Protein AF-A0A959VQJ1-F1 (afdb_monomer)

Sequence (71 aa):
MIQGYREFITRGNVIDLAVAVVIGAAFTGLVNSVVEDLLTPIIAAIIGEPDFSALSFTVNGSVFTYGNFIN

Mean predicted aligned error: 6.5 Å

Nearest PDB structures (foldseek):
  4y7k-assembly1_E  TM=7.317E-01  e=6.849E-03  Methanosarcina acetivorans C2A

Structure (mmCIF, N/CA/C/O backbone):
data_AF-A0A959VQJ1-F1
#
_entry.id   AF-A0A959VQJ1-F1
#
loop_
_atom_site.group_PDB
_atom_site.id
_atom_site.type_symbol
_atom_site.label_atom_id
_atom_site.label_alt_id
_atom_site.label_comp_id
_atom_site.label_asym_id
_atom_site.label_entity_id
_atom_site.label_seq_id
_atom_site.pdbx_PDB_ins_code
_atom_site.Cartn_x
_atom_site.Cartn_y
_atom_site.Cartn_z
_atom_site.occupancy
_atom_site.B_iso_or_equiv
_atom_site.auth_seq_id
_atom_site.auth_comp_id
_atom_site.auth_asym_id
_atom_site.auth_atom_id
_atom_site.pdbx_PDB_model_num
ATOM 1 N N . MET A 1 1 ? -18.423 4.580 31.873 1.00 72.56 1 MET A N 1
ATOM 2 C CA . MET A 1 1 ? -17.652 4.827 30.628 1.00 72.56 1 MET A CA 1
ATOM 3 C C . MET A 1 1 ? -17.597 3.599 29.727 1.00 72.56 1 MET A C 1
ATOM 5 O O . MET A 1 1 ? -18.070 3.694 28.607 1.00 72.56 1 MET A O 1
ATOM 9 N N . ILE A 1 2 ? -17.128 2.441 30.210 1.00 83.75 2 ILE A N 1
ATOM 10 C CA . ILE A 1 2 ? -17.080 1.189 29.420 1.00 83.75 2 ILE A CA 1
ATOM 11 C C . ILE A 1 2 ? -18.466 0.767 28.898 1.00 83.75 2 ILE A C 1
ATOM 13 O O . ILE A 1 2 ? -18.595 0.352 27.752 1.00 83.75 2 ILE A O 1
ATOM 17 N N . GLN A 1 3 ? -19.516 0.931 29.707 1.00 86.31 3 GLN A N 1
ATOM 18 C CA . GLN A 1 3 ? -20.884 0.600 29.297 1.00 86.31 3 GLN A CA 1
ATOM 19 C C . GLN A 1 3 ? -21.406 1.511 28.174 1.00 86.31 3 GLN A C 1
ATOM 21 O O . GLN A 1 3 ? -21.940 1.011 27.192 1.00 86.31 3 GLN A O 1
ATOM 26 N N . GLY A 1 4 ? -21.135 2.819 28.256 1.00 86.00 4 GLY A N 1
ATOM 27 C CA . GLY A 1 4 ? -21.475 3.771 27.191 1.00 86.00 4 GLY A CA 1
ATOM 28 C C . GLY A 1 4 ? -20.654 3.568 25.911 1.00 86.00 4 GLY A C 1
ATOM 29 O O . GLY A 1 4 ? -21.173 3.747 24.815 1.00 86.00 4 GLY A O 1
ATOM 30 N N . TYR A 1 5 ? -19.397 3.127 26.027 1.00 87.56 5 TYR A N 1
ATOM 31 C CA . TYR A 1 5 ? -18.593 2.720 24.870 1.00 87.56 5 TYR A CA 1
ATOM 32 C C . TYR A 1 5 ? -19.180 1.483 24.183 1.00 87.56 5 TYR A C 1
ATOM 34 O O . TYR A 1 5 ? -19.313 1.465 22.962 1.00 87.56 5 TYR A O 1
ATOM 42 N N . ARG A 1 6 ? -19.588 0.473 24.965 1.00 87.12 6 ARG A N 1
ATOM 43 C CA . ARG A 1 6 ? -20.250 -0.723 24.435 1.00 87.12 6 ARG A CA 1
ATOM 44 C C . ARG A 1 6 ? -21.540 -0.360 23.705 1.00 87.12 6 ARG A C 1
ATOM 46 O O . ARG A 1 6 ? -21.715 -0.788 22.574 1.00 87.12 6 ARG A O 1
ATOM 53 N N . GLU A 1 7 ? -22.392 0.461 24.316 1.00 89.12 7 GLU A N 1
ATOM 54 C CA . GLU A 1 7 ? -23.632 0.940 23.693 1.00 89.12 7 GLU A CA 1
ATOM 55 C C . GLU A 1 7 ? -23.379 1.709 22.394 1.00 89.12 7 GLU A C 1
ATOM 57 O O . GLU A 1 7 ? -24.129 1.535 21.436 1.00 89.12 7 GLU A O 1
ATOM 62 N N . PHE A 1 8 ? -22.312 2.510 22.335 1.00 87.25 8 PHE A N 1
ATOM 63 C CA . PHE A 1 8 ? -21.915 3.242 21.135 1.00 87.25 8 PHE A CA 1
ATOM 64 C C . PHE A 1 8 ? -21.497 2.316 19.986 1.00 87.25 8 PHE A C 1
ATOM 66 O O . PHE A 1 8 ? -22.025 2.455 18.887 1.00 87.25 8 PHE A O 1
ATOM 73 N N . ILE A 1 9 ? -20.598 1.353 20.223 1.00 89.25 9 ILE A N 1
ATOM 74 C CA . ILE A 1 9 ? -20.128 0.451 19.154 1.00 89.25 9 ILE A CA 1
ATOM 75 C C . ILE A 1 9 ? -21.225 -0.508 18.684 1.00 89.25 9 ILE A C 1
ATOM 77 O O . ILE A 1 9 ? -21.281 -0.847 17.508 1.00 89.25 9 ILE A O 1
ATOM 81 N N . THR A 1 10 ? -22.132 -0.922 19.576 1.00 89.25 10 THR A N 1
ATOM 82 C CA . THR A 1 10 ? -23.270 -1.778 19.205 1.00 89.25 10 THR A CA 1
ATOM 83 C C . THR A 1 10 ? -24.424 -1.006 18.572 1.00 89.25 10 THR A C 1
ATOM 85 O O . THR A 1 10 ? -25.407 -1.612 18.153 1.00 89.25 10 THR A O 1
ATOM 88 N N . ARG A 1 11 ? -24.357 0.330 18.527 1.00 88.62 11 ARG A N 1
ATOM 89 C CA . ARG A 1 11 ? -25.397 1.147 17.906 1.00 88.62 11 ARG A CA 1
ATOM 90 C C . ARG A 1 11 ? -25.190 1.166 16.394 1.00 88.62 11 ARG A C 1
ATOM 92 O O . ARG A 1 11 ? -24.173 1.640 15.898 1.00 88.62 11 ARG A O 1
ATOM 99 N N . GLY A 1 12 ? -26.210 0.731 15.662 1.00 85.38 12 GLY A N 1
ATOM 100 C CA . GLY A 1 12 ? -26.181 0.737 14.201 1.00 85.38 12 GLY A CA 1
ATOM 101 C C . GLY A 1 12 ? -25.142 -0.240 13.649 1.00 85.38 12 GLY A C 1
ATOM 102 O O . GLY A 1 12 ? -24.991 -1.339 14.168 1.00 85.38 12 GLY A O 1
ATOM 103 N N . ASN A 1 13 ? -24.436 0.166 12.595 1.00 91.31 13 ASN A N 1
ATOM 104 C CA . ASN A 1 13 ? -23.483 -0.656 11.840 1.00 91.31 13 ASN A CA 1
ATOM 105 C C . ASN A 1 13 ? -22.010 -0.270 12.084 1.00 91.31 13 ASN A C 1
ATOM 107 O O . ASN A 1 13 ? -21.152 -0.521 11.241 1.00 91.31 13 ASN A O 1
ATOM 111 N N . VAL A 1 14 ? -21.701 0.370 13.217 1.00 90.50 14 VAL A N 1
ATOM 112 C CA . VAL A 1 14 ? -20.353 0.892 13.513 1.00 90.50 14 VAL A CA 1
ATOM 113 C C . VAL A 1 14 ? -19.303 -0.221 13.531 1.00 90.50 14 VAL A C 1
ATOM 115 O O . VAL A 1 14 ? -18.214 -0.039 12.990 1.00 90.50 14 VAL A O 1
ATOM 118 N N . ILE A 1 15 ? -19.634 -1.381 14.107 1.00 91.88 15 ILE A N 1
ATOM 119 C CA . ILE A 1 15 ? -18.739 -2.548 14.127 1.00 91.88 15 ILE A CA 1
ATOM 120 C C . ILE A 1 15 ? -18.473 -3.055 12.706 1.00 91.88 15 ILE A C 1
A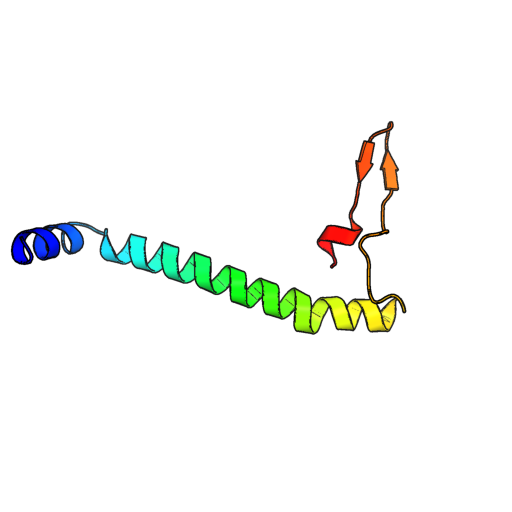TOM 122 O O . ILE A 1 15 ? -17.316 -3.260 12.351 1.00 91.88 15 ILE A O 1
ATOM 126 N N . ASP A 1 16 ? -19.507 -3.188 11.878 1.00 92.69 16 ASP A N 1
ATOM 127 C CA . ASP A 1 16 ? -19.366 -3.710 10.514 1.00 92.69 16 ASP A CA 1
ATOM 128 C C . ASP A 1 16 ? -18.515 -2.782 9.638 1.00 92.69 16 ASP A C 1
ATOM 130 O O . ASP A 1 16 ? -17.636 -3.237 8.906 1.00 92.69 16 ASP A O 1
ATOM 134 N N . LEU A 1 17 ? -18.713 -1.465 9.764 1.00 93.81 17 LEU A N 1
ATOM 135 C CA . LEU A 1 17 ? -17.893 -0.467 9.075 1.00 93.81 17 LEU A CA 1
ATOM 136 C C . LEU A 1 17 ? -16.437 -0.497 9.552 1.00 93.81 17 LEU A C 1
ATOM 138 O O . LEU A 1 17 ? -15.522 -0.431 8.733 1.00 93.81 17 LEU A O 1
ATOM 142 N N . ALA A 1 18 ? -16.207 -0.626 10.860 1.00 92.88 18 ALA A N 1
ATOM 143 C CA . ALA A 1 18 ? -14.858 -0.723 11.408 1.00 92.88 18 ALA A CA 1
ATOM 144 C C . ALA A 1 18 ? -14.134 -1.980 10.901 1.00 92.88 18 ALA A C 1
ATOM 146 O O . ALA A 1 18 ? -12.976 -1.902 10.491 1.00 92.88 18 ALA A O 1
ATOM 147 N N . VAL A 1 19 ? -14.824 -3.123 10.861 1.00 94.44 19 VAL A N 1
ATOM 148 C CA . VAL A 1 19 ? -14.282 -4.375 10.315 1.00 94.44 19 VAL A CA 1
ATOM 149 C C . VAL A 1 19 ? -13.962 -4.225 8.828 1.00 94.44 19 VAL A C 1
ATOM 151 O O . VAL A 1 19 ? -12.875 -4.614 8.407 1.00 94.44 19 VAL A O 1
ATOM 154 N N . ALA A 1 20 ? -14.847 -3.606 8.043 1.00 95.19 20 ALA A N 1
ATOM 155 C CA . ALA A 1 20 ? -14.612 -3.371 6.619 1.00 95.19 20 ALA A CA 1
ATOM 156 C C . ALA A 1 20 ? -13.341 -2.543 6.363 1.00 95.19 20 ALA A C 1
ATOM 158 O O . ALA A 1 20 ? -12.546 -2.891 5.492 1.00 95.19 20 ALA A O 1
ATOM 159 N N . VAL A 1 21 ? -13.108 -1.488 7.150 1.00 95.19 21 VAL A N 1
ATOM 160 C CA . VAL A 1 21 ? -11.901 -0.651 7.033 1.00 95.19 21 VAL A CA 1
ATOM 161 C C . VAL A 1 21 ? -10.637 -1.433 7.396 1.00 95.19 21 VAL A C 1
ATOM 163 O O . VAL A 1 21 ? -9.641 -1.347 6.680 1.00 95.19 21 VAL A O 1
ATOM 166 N N . VAL A 1 22 ? -10.672 -2.226 8.471 1.00 95.69 22 VAL A N 1
ATOM 167 C CA . VAL A 1 22 ? -9.524 -3.045 8.896 1.00 95.69 22 VAL A CA 1
ATOM 168 C C . VAL A 1 22 ? -9.184 -4.105 7.848 1.00 95.69 22 VAL A C 1
ATOM 170 O O . VAL A 1 22 ? -8.014 -4.265 7.504 1.00 95.69 22 VAL A O 1
ATOM 173 N N . ILE A 1 23 ? -10.194 -4.790 7.303 1.00 96.50 23 ILE A N 1
ATOM 174 C CA . ILE A 1 23 ? -10.006 -5.770 6.225 1.00 96.50 23 ILE A CA 1
ATOM 175 C C . ILE A 1 23 ? -9.444 -5.083 4.980 1.00 96.50 23 ILE A C 1
ATOM 177 O O . ILE A 1 23 ? -8.485 -5.585 4.406 1.00 96.50 23 ILE A O 1
ATOM 181 N N . GLY A 1 24 ? -9.987 -3.927 4.587 1.00 95.19 24 GLY A N 1
ATOM 182 C CA . GLY A 1 24 ? -9.493 -3.168 3.437 1.00 95.19 24 GLY A CA 1
ATOM 183 C C . GLY A 1 24 ? -8.020 -2.780 3.582 1.00 95.19 24 GLY A C 1
ATOM 184 O O . GLY A 1 24 ? -7.233 -2.998 2.666 1.00 95.19 24 GLY A O 1
ATOM 185 N N . ALA A 1 25 ? -7.622 -2.278 4.754 1.00 94.88 25 ALA A N 1
ATOM 186 C CA . ALA A 1 25 ? -6.232 -1.920 5.028 1.00 94.88 25 ALA A CA 1
ATOM 187 C C . ALA A 1 25 ? -5.294 -3.140 5.003 1.00 94.88 25 ALA A C 1
ATOM 189 O O . ALA A 1 25 ? -4.222 -3.083 4.402 1.00 94.88 25 ALA A O 1
ATOM 190 N N . ALA A 1 26 ? -5.703 -4.255 5.615 1.00 95.56 26 ALA A N 1
ATOM 191 C CA . ALA A 1 26 ? -4.910 -5.482 5.633 1.00 95.56 26 ALA A CA 1
ATOM 192 C C . ALA A 1 26 ? -4.794 -6.129 4.241 1.00 95.56 26 ALA A C 1
ATOM 194 O O . ALA A 1 26 ? -3.729 -6.623 3.873 1.00 95.56 26 ALA A O 1
ATOM 195 N N . PHE A 1 27 ? -5.871 -6.102 3.451 1.00 96.19 27 PHE A N 1
ATOM 196 C CA . PHE A 1 27 ? -5.907 -6.698 2.117 1.00 96.19 27 PHE A CA 1
ATOM 197 C C . PHE A 1 27 ? -5.004 -5.959 1.127 1.00 96.19 27 PHE A C 1
ATOM 199 O O . PHE A 1 27 ? -4.324 -6.606 0.339 1.00 96.19 27 PHE A O 1
ATOM 206 N N . THR A 1 28 ? -4.922 -4.627 1.205 1.00 95.19 28 THR A N 1
ATOM 207 C CA . THR A 1 28 ? -3.960 -3.853 0.404 1.00 95.19 28 THR A CA 1
ATOM 208 C C . THR A 1 28 ? -2.524 -4.312 0.654 1.00 95.19 28 THR A C 1
ATOM 210 O O . THR A 1 28 ? -1.779 -4.519 -0.296 1.00 95.19 28 THR A O 1
ATOM 213 N N . GLY A 1 29 ? -2.145 -4.547 1.916 1.00 95.06 29 GLY A N 1
ATOM 214 C CA . GLY A 1 29 ? -0.815 -5.068 2.246 1.00 95.06 29 GLY A CA 1
ATOM 215 C C . GLY A 1 29 ? -0.551 -6.456 1.653 1.00 95.06 29 GLY A C 1
ATOM 216 O O . GLY A 1 29 ? 0.533 -6.705 1.135 1.00 95.06 29 GLY A O 1
ATOM 217 N N . LEU A 1 30 ? -1.557 -7.339 1.666 1.00 95.00 30 LEU A N 1
ATOM 218 C CA . LEU A 1 30 ? -1.462 -8.659 1.036 1.00 95.00 30 LEU A CA 1
ATOM 219 C C . LEU A 1 30 ? -1.257 -8.553 -0.481 1.00 95.00 30 LEU A C 1
ATOM 221 O O . LEU A 1 30 ? -0.401 -9.240 -1.029 1.00 95.00 30 LEU A O 1
ATOM 225 N N . VAL A 1 31 ? -2.038 -7.706 -1.155 1.00 94.56 31 VAL A N 1
ATOM 226 C CA . VAL A 1 31 ? -1.913 -7.501 -2.605 1.00 94.56 31 VAL A CA 1
ATOM 227 C C . VAL A 1 31 ? -0.537 -6.934 -2.947 1.00 94.56 31 VAL A C 1
ATOM 229 O O . VAL A 1 31 ? 0.096 -7.442 -3.866 1.00 94.56 31 VAL A O 1
ATOM 232 N N . ASN A 1 32 ? -0.047 -5.956 -2.182 1.00 93.81 32 ASN A N 1
ATOM 233 C CA . ASN A 1 32 ? 1.277 -5.375 -2.403 1.00 93.81 32 ASN A CA 1
ATOM 234 C C . ASN A 1 32 ? 2.392 -6.412 -2.237 1.00 93.81 32 ASN A C 1
ATOM 236 O O . ASN A 1 32 ? 3.230 -6.516 -3.118 1.00 93.81 32 ASN A O 1
ATOM 240 N N . SER A 1 33 ? 2.356 -7.245 -1.190 1.00 94.25 33 SER A N 1
ATOM 241 C CA . SER A 1 33 ? 3.341 -8.330 -1.030 1.00 94.25 33 SER A CA 1
ATOM 242 C C . SER A 1 33 ? 3.298 -9.316 -2.198 1.00 94.25 33 SER A C 1
ATOM 244 O O . SER A 1 33 ? 4.336 -9.730 -2.691 1.00 94.25 33 SER A O 1
ATOM 246 N N . VAL A 1 34 ? 2.118 -9.652 -2.729 1.00 94.00 34 VAL A N 1
ATOM 247 C CA . VAL A 1 34 ? 2.036 -10.500 -3.933 1.00 94.00 34 VAL A CA 1
ATOM 248 C C . VAL A 1 34 ? 2.666 -9.818 -5.153 1.00 94.00 34 VAL A C 1
ATOM 250 O O . VAL A 1 34 ? 3.314 -10.489 -5.957 1.00 94.00 34 VAL A O 1
ATOM 253 N N . VAL A 1 35 ? 2.480 -8.508 -5.315 1.00 90.94 35 VAL A N 1
ATOM 254 C CA . VAL A 1 35 ? 3.106 -7.754 -6.409 1.00 90.94 35 VAL A CA 1
ATOM 255 C C . VAL A 1 35 ? 4.626 -7.750 -6.239 1.00 90.94 35 VAL A C 1
ATOM 257 O O . VAL A 1 35 ? 5.321 -8.263 -7.112 1.00 90.94 35 VAL A O 1
ATOM 260 N N . GLU A 1 36 ? 5.115 -7.278 -5.095 1.00 90.38 36 GLU A N 1
ATOM 261 C CA . GLU A 1 36 ? 6.539 -7.092 -4.793 1.00 90.38 36 GLU A CA 1
ATOM 262 C C . GLU A 1 36 ? 7.314 -8.421 -4.746 1.00 90.38 36 GLU A C 1
ATOM 264 O O . GLU A 1 36 ? 8.415 -8.518 -5.283 1.00 90.38 36 GLU A O 1
ATOM 269 N N . ASP A 1 37 ? 6.739 -9.469 -4.145 1.00 91.31 37 ASP A N 1
ATOM 270 C CA . ASP A 1 37 ? 7.448 -10.731 -3.892 1.00 91.31 37 ASP A CA 1
ATOM 271 C C . ASP A 1 37 ? 7.288 -11.757 -5.024 1.00 91.31 37 ASP A C 1
ATOM 273 O O . ASP A 1 37 ? 8.105 -12.674 -5.143 1.00 91.31 37 ASP A O 1
ATOM 277 N N . LEU A 1 38 ? 6.236 -11.654 -5.849 1.00 91.38 38 LEU A N 1
ATOM 278 C CA . LEU A 1 38 ? 5.963 -12.622 -6.920 1.00 91.38 38 LEU A CA 1
ATOM 279 C C . LEU A 1 38 ? 5.930 -11.979 -8.305 1.00 91.38 38 LEU A C 1
ATOM 281 O O . LEU A 1 38 ? 6.637 -12.449 -9.195 1.00 91.38 38 LEU A O 1
ATOM 285 N N . LEU A 1 39 ? 5.129 -10.932 -8.524 1.00 89.69 39 LEU A N 1
ATOM 286 C CA . LEU A 1 39 ? 4.962 -10.372 -9.871 1.00 89.69 39 LEU A CA 1
ATOM 287 C C . LEU A 1 39 ? 6.204 -9.616 -10.347 1.00 89.69 39 LEU A C 1
ATOM 289 O O . LEU A 1 39 ? 6.694 -9.923 -11.437 1.00 89.69 39 LEU A O 1
ATOM 293 N N . THR A 1 40 ? 6.743 -8.694 -9.548 1.00 90.50 40 THR A N 1
ATOM 294 C CA . THR A 1 40 ? 7.934 -7.909 -9.909 1.00 90.50 40 THR A CA 1
ATOM 295 C C . THR A 1 40 ? 9.129 -8.820 -10.226 1.00 90.50 40 THR A C 1
ATOM 297 O O . THR A 1 40 ? 9.706 -8.665 -11.305 1.00 90.50 40 THR A O 1
ATOM 300 N N . PRO A 1 41 ? 9.452 -9.863 -9.426 1.00 88.19 41 PRO A N 1
ATOM 301 C CA . PRO A 1 41 ? 10.528 -10.805 -9.748 1.00 88.19 41 PRO A CA 1
ATOM 302 C C . PRO A 1 41 ? 10.278 -11.637 -11.010 1.00 88.19 41 PRO A C 1
ATOM 304 O O . PRO A 1 41 ? 11.219 -11.924 -11.747 1.00 88.19 41 PRO A O 1
ATOM 307 N N . ILE A 1 42 ? 9.028 -12.023 -11.295 1.00 89.81 42 ILE A N 1
ATOM 308 C CA . ILE A 1 42 ? 8.686 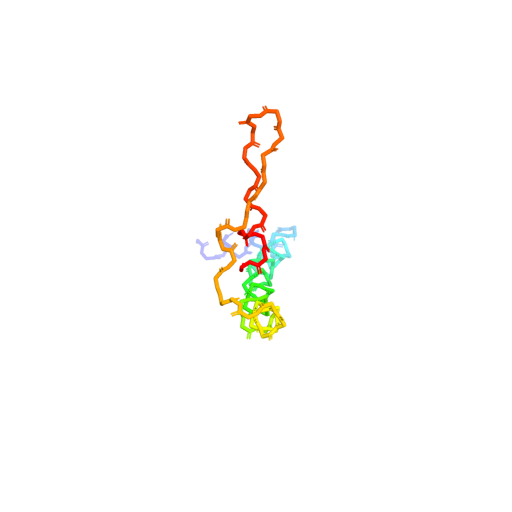-12.750 -12.531 1.00 89.81 42 ILE A CA 1
ATOM 309 C C . ILE A 1 42 ? 8.904 -11.855 -13.753 1.00 89.81 42 ILE A C 1
ATOM 311 O O . ILE A 1 42 ? 9.476 -12.294 -14.751 1.00 89.81 42 ILE A O 1
ATOM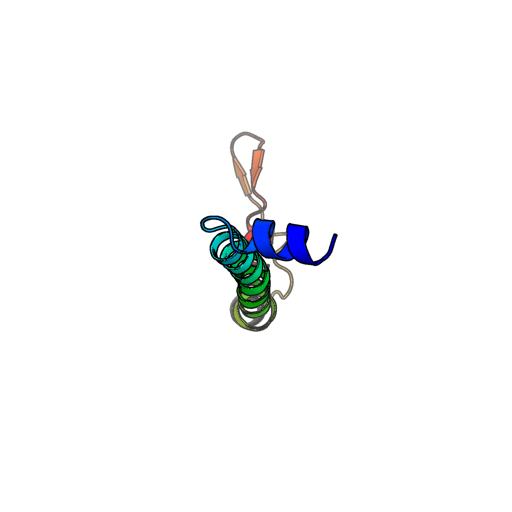 315 N N . ILE A 1 43 ? 8.472 -10.596 -13.682 1.00 86.81 43 ILE A N 1
ATOM 316 C CA . ILE A 1 43 ? 8.655 -9.626 -14.765 1.00 86.81 43 ILE A CA 1
ATOM 317 C C . ILE A 1 43 ? 10.150 -9.308 -14.934 1.00 86.81 43 ILE A C 1
ATOM 319 O O . ILE A 1 43 ? 10.651 -9.323 -16.061 1.00 86.81 43 ILE A O 1
ATOM 323 N N . ALA A 1 44 ? 10.883 -9.127 -13.831 1.00 87.62 44 ALA A N 1
ATOM 324 C CA . ALA A 1 44 ? 12.339 -8.964 -13.806 1.00 87.62 44 ALA A CA 1
ATOM 325 C C . ALA A 1 44 ? 13.071 -10.149 -14.435 1.00 87.62 44 ALA A C 1
ATOM 327 O O . ALA A 1 44 ? 13.997 -9.952 -15.218 1.00 87.62 44 ALA A O 1
ATOM 328 N N . ALA A 1 45 ? 12.627 -11.381 -14.178 1.00 87.12 45 ALA A N 1
ATOM 329 C CA . ALA A 1 45 ? 13.217 -12.574 -14.777 1.00 87.12 45 ALA A CA 1
ATOM 330 C C . ALA A 1 45 ? 13.037 -12.634 -16.306 1.00 87.12 45 ALA A C 1
ATOM 332 O O . ALA A 1 45 ? 13.884 -13.203 -16.993 1.00 87.12 45 ALA A O 1
ATOM 333 N N . ILE A 1 46 ? 11.959 -12.054 -16.849 1.00 86.31 46 ILE A N 1
ATOM 334 C CA . ILE A 1 46 ? 11.689 -12.022 -18.297 1.00 86.31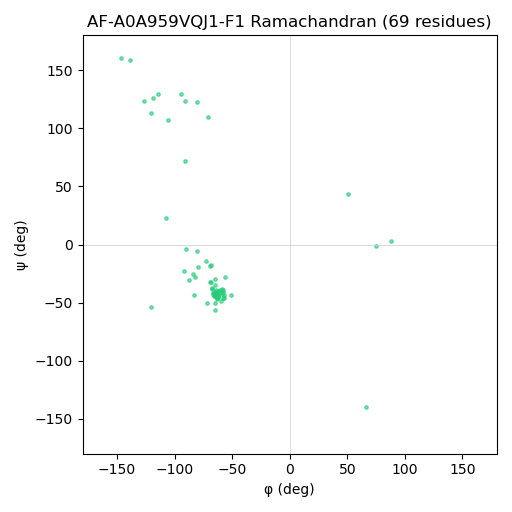 46 ILE A CA 1
ATOM 335 C C . ILE A 1 46 ? 12.442 -10.876 -18.983 1.00 86.31 46 ILE A C 1
ATOM 337 O O . ILE A 1 46 ? 12.988 -11.065 -20.068 1.00 86.31 46 ILE A O 1
ATOM 341 N N . ILE A 1 47 ? 12.445 -9.685 -18.378 1.00 83.56 47 ILE A N 1
ATOM 342 C CA . ILE A 1 47 ? 13.031 -8.470 -18.968 1.00 83.56 47 ILE A CA 1
ATOM 343 C C . ILE A 1 47 ? 14.546 -8.386 -18.705 1.00 83.56 47 ILE A C 1
ATOM 345 O O . ILE A 1 47 ? 15.274 -7.791 -19.497 1.00 83.56 47 ILE A O 1
ATOM 349 N N . GLY A 1 48 ? 15.032 -9.030 -17.642 1.00 79.00 48 GLY A N 1
ATOM 350 C CA . GLY A 1 48 ? 16.445 -9.078 -17.258 1.00 79.00 48 GLY A CA 1
ATOM 351 C C . GLY A 1 48 ? 16.905 -7.930 -16.356 1.00 79.00 48 GLY A C 1
ATOM 352 O O . GLY A 1 48 ? 18.084 -7.888 -16.017 1.00 79.00 48 GLY A O 1
ATOM 353 N N . GLU A 1 49 ? 16.002 -7.033 -15.953 1.00 78.25 49 GLU A N 1
ATOM 354 C CA . GLU A 1 49 ? 16.286 -5.900 -15.066 1.00 78.25 49 GLU A CA 1
ATOM 355 C C . GLU A 1 49 ? 15.458 -6.029 -13.773 1.00 78.25 49 GLU A C 1
ATOM 357 O O . GLU A 1 49 ? 14.239 -6.188 -13.863 1.00 78.25 49 GLU A O 1
ATOM 362 N N . PRO A 1 50 ? 16.082 -5.986 -12.580 1.00 76.00 50 PRO A N 1
ATOM 363 C CA . PRO A 1 50 ? 15.377 -6.074 -11.301 1.00 76.00 50 PRO A CA 1
ATOM 364 C C . PRO A 1 50 ? 14.717 -4.765 -10.851 1.00 76.00 50 PRO A C 1
ATOM 366 O O . PRO A 1 50 ? 13.837 -4.820 -9.999 1.00 76.00 50 PRO A O 1
ATOM 369 N N . ASP A 1 51 ? 15.129 -3.610 -11.384 1.00 83.12 51 ASP A N 1
ATOM 370 C CA . ASP A 1 51 ? 14.558 -2.303 -11.044 1.00 83.12 51 ASP A CA 1
ATOM 371 C C . ASP A 1 51 ? 13.978 -1.617 -12.286 1.00 83.12 51 ASP A C 1
ATOM 373 O O . ASP A 1 51 ? 14.687 -1.196 -13.203 1.00 83.12 51 ASP A O 1
ATOM 377 N N . PHE A 1 52 ? 12.656 -1.467 -12.300 1.00 85.31 52 PHE A N 1
ATOM 378 C CA . PHE A 1 52 ? 11.940 -0.847 -13.409 1.00 85.31 52 PHE A CA 1
ATOM 379 C C . PHE A 1 52 ? 11.765 0.663 -13.272 1.00 85.31 52 PHE A C 1
ATOM 381 O O . PHE A 1 52 ? 11.263 1.282 -14.206 1.00 85.31 52 PHE A O 1
ATOM 388 N N . SER A 1 53 ? 12.180 1.291 -12.169 1.00 86.88 53 SER A N 1
ATOM 389 C CA . SER A 1 53 ? 11.913 2.709 -11.867 1.00 86.88 53 SER A CA 1
ATOM 390 C C . SER A 1 53 ? 12.394 3.692 -12.945 1.00 86.88 53 SER A C 1
ATOM 392 O O . SER A 1 53 ? 11.785 4.745 -13.149 1.00 86.88 53 SER A O 1
ATOM 394 N N . ALA A 1 54 ? 13.440 3.334 -13.696 1.00 84.56 54 ALA A N 1
ATOM 395 C CA . ALA A 1 54 ? 13.980 4.136 -14.796 1.00 84.56 54 ALA A CA 1
ATOM 396 C C . ALA A 1 54 ? 13.094 4.142 -16.060 1.00 84.56 54 ALA A C 1
ATOM 398 O O . ALA A 1 54 ? 13.280 4.983 -16.948 1.00 84.56 54 ALA A O 1
ATOM 399 N N . LEU A 1 55 ? 12.123 3.227 -16.164 1.00 87.62 55 LEU A N 1
ATOM 400 C CA . LEU A 1 55 ? 11.236 3.123 -17.316 1.00 87.62 55 LEU A CA 1
ATOM 401 C C . LEU A 1 55 ? 10.251 4.296 -17.355 1.00 87.62 55 LEU A C 1
ATOM 403 O O . LEU A 1 55 ? 9.309 4.410 -16.563 1.00 87.62 55 LEU A O 1
ATOM 407 N N . SER A 1 56 ? 10.464 5.177 -18.328 1.00 91.69 56 SER A N 1
ATOM 408 C CA . SER A 1 56 ? 9.605 6.329 -18.565 1.00 91.69 56 SER A CA 1
ATOM 409 C C . SER A 1 56 ? 9.505 6.679 -20.045 1.00 91.69 56 SER A C 1
ATOM 411 O O . SER A 1 56 ? 10.331 6.271 -20.861 1.00 91.69 56 SER A O 1
ATOM 413 N N . PHE A 1 57 ? 8.465 7.426 -20.405 1.00 93.75 57 PHE A N 1
ATOM 414 C CA . PHE A 1 57 ? 8.343 8.050 -21.720 1.00 93.75 57 PHE A CA 1
ATOM 415 C C . PHE A 1 57 ? 7.796 9.470 -21.578 1.00 93.75 57 PHE A C 1
ATOM 417 O O . PHE A 1 57 ? 7.156 9.806 -20.581 1.00 93.75 57 PHE A O 1
ATOM 424 N N . THR A 1 58 ? 8.038 10.306 -22.585 1.00 95.25 58 THR A N 1
ATOM 425 C CA . THR A 1 58 ? 7.619 11.711 -22.571 1.00 95.25 58 THR A CA 1
ATOM 426 C C . THR A 1 58 ? 6.580 11.963 -23.652 1.00 95.25 58 THR A C 1
ATOM 428 O O . THR A 1 58 ? 6.810 11.654 -24.821 1.00 95.25 58 THR A O 1
ATOM 431 N N . VAL A 1 59 ? 5.457 12.582 -23.284 1.00 95.06 59 VAL A N 1
ATOM 432 C CA . VAL A 1 59 ? 4.448 13.078 -24.233 1.00 95.06 59 VAL A CA 1
ATOM 433 C C . VAL A 1 59 ? 4.192 14.544 -23.939 1.00 95.06 59 VAL A C 1
ATOM 435 O O . VAL A 1 59 ? 3.840 14.901 -22.819 1.00 95.06 59 VAL A O 1
ATOM 438 N N . ASN A 1 60 ? 4.377 15.401 -24.947 1.00 93.25 60 ASN A N 1
ATOM 439 C CA . ASN A 1 60 ? 4.145 16.847 -24.841 1.00 93.25 60 ASN A CA 1
ATOM 440 C C . ASN A 1 60 ? 4.853 17.493 -23.626 1.00 93.25 60 ASN A C 1
ATOM 442 O O . ASN A 1 60 ? 4.262 18.251 -22.862 1.00 93.25 60 ASN A O 1
ATOM 446 N N . GLY A 1 61 ? 6.112 17.110 -23.389 1.00 92.00 61 GLY A N 1
ATOM 447 C CA . GLY A 1 61 ? 6.918 17.610 -22.269 1.00 92.00 61 GLY A CA 1
ATOM 448 C C . GLY A 1 61 ? 6.554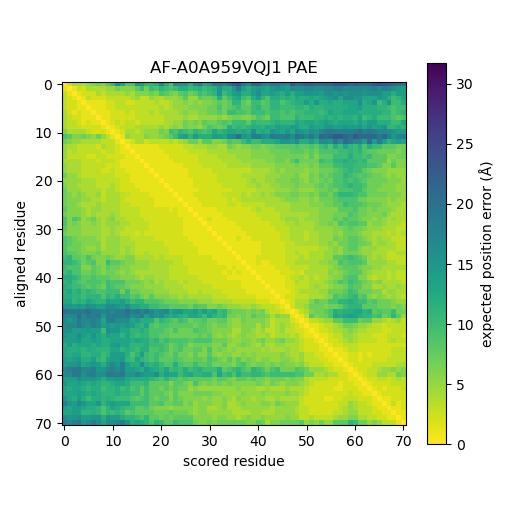 17.053 -20.885 1.00 92.00 61 GLY A C 1
ATOM 449 O O . GLY A 1 61 ? 7.235 17.381 -19.920 1.00 92.00 61 GLY A O 1
ATOM 450 N N . SER A 1 62 ? 5.533 16.196 -20.771 1.00 92.69 62 SER A N 1
ATOM 451 C CA . SER A 1 62 ? 5.175 15.510 -19.522 1.00 92.69 62 SER A CA 1
ATOM 452 C C . SER A 1 62 ? 5.826 14.129 -19.457 1.00 92.69 62 SER A C 1
ATOM 454 O O . SER A 1 62 ? 5.723 13.357 -20.412 1.00 92.69 62 SER A O 1
ATOM 456 N N . VAL A 1 63 ? 6.492 13.826 -18.340 1.00 93.25 63 VAL A N 1
ATOM 457 C CA . VAL A 1 63 ? 7.193 12.553 -18.103 1.00 93.25 63 VAL A CA 1
ATOM 458 C C . VAL A 1 63 ? 6.249 11.559 -17.427 1.00 93.25 63 VAL A C 1
A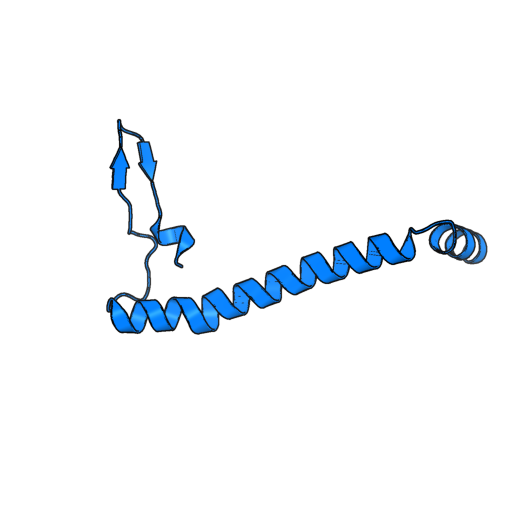TOM 460 O O . VAL A 1 63 ? 5.716 11.837 -16.355 1.00 93.25 63 VAL A O 1
ATOM 463 N N . PHE A 1 64 ? 6.069 10.390 -18.039 1.00 93.50 64 PHE A N 1
ATOM 464 C CA . PHE A 1 64 ? 5.275 9.279 -17.517 1.00 93.50 64 PHE A CA 1
ATOM 465 C C . PHE A 1 64 ? 6.204 8.168 -17.026 1.00 93.50 64 PHE A C 1
ATOM 467 O O . PHE A 1 64 ? 6.807 7.461 -17.831 1.00 93.50 64 PHE A O 1
ATOM 474 N N . THR A 1 65 ? 6.313 8.001 -15.708 1.00 92.44 65 THR A N 1
ATOM 475 C CA . THR A 1 65 ? 7.153 6.988 -15.046 1.00 92.44 65 THR A CA 1
ATOM 476 C C . THR A 1 65 ? 6.370 5.696 -14.811 1.00 92.44 65 THR A C 1
ATOM 478 O O . THR A 1 65 ? 5.972 5.390 -13.686 1.00 92.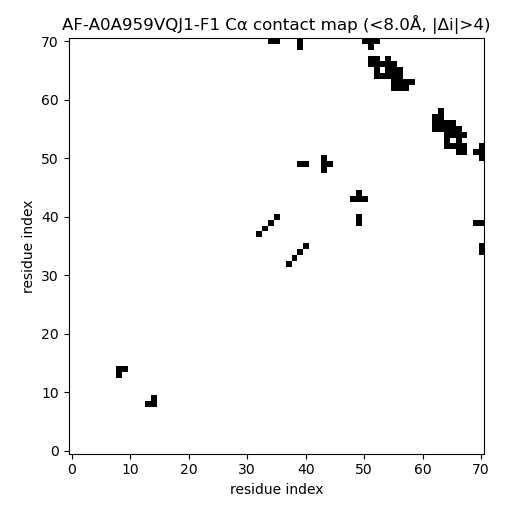44 65 THR A O 1
ATOM 481 N N . TYR A 1 66 ? 6.093 4.949 -15.881 1.00 89.19 66 TYR A N 1
ATOM 482 C CA . TYR A 1 66 ? 5.345 3.688 -15.785 1.00 89.19 66 TYR A CA 1
ATOM 483 C C . TYR A 1 66 ? 6.140 2.573 -15.092 1.00 89.19 66 TYR A C 1
ATOM 485 O O . TYR A 1 66 ? 5.544 1.630 -14.584 1.00 89.19 66 TYR A O 1
ATOM 493 N N . GLY A 1 67 ? 7.463 2.711 -15.008 1.00 85.81 67 GLY A N 1
ATOM 494 C CA . GLY A 1 67 ? 8.331 1.836 -14.232 1.00 85.81 67 GLY A CA 1
ATOM 495 C C . GLY A 1 67 ? 7.885 1.630 -12.788 1.00 85.81 67 GLY A C 1
ATOM 496 O O . GLY A 1 67 ? 7.810 0.503 -12.317 1.00 85.81 67 GLY A O 1
ATOM 497 N N . ASN A 1 68 ? 7.473 2.712 -12.124 1.0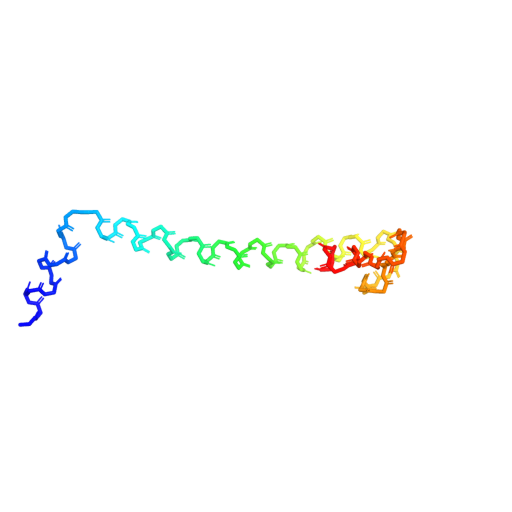0 86.00 68 ASN A N 1
ATOM 498 C CA . ASN A 1 68 ? 7.010 2.684 -10.731 1.00 86.00 68 ASN A CA 1
ATOM 499 C C . ASN A 1 68 ? 5.682 1.946 -10.530 1.00 86.00 68 ASN A C 1
ATOM 501 O O . ASN A 1 68 ? 5.321 1.655 -9.400 1.00 86.00 68 ASN A O 1
ATOM 505 N N . PHE A 1 69 ? 4.914 1.723 -11.596 1.00 83.94 69 PHE A N 1
ATOM 506 C CA . PHE A 1 69 ? 3.673 0.955 -11.518 1.00 83.94 69 PHE A CA 1
ATOM 507 C C . PHE A 1 69 ? 3.933 -0.555 -11.571 1.00 83.94 69 PHE A C 1
ATOM 509 O O . PHE A 1 69 ? 3.126 -1.334 -11.078 1.00 83.94 69 PHE A O 1
ATOM 516 N N . ILE A 1 70 ? 5.025 -0.953 -12.225 1.00 82.31 70 ILE A N 1
ATOM 517 C CA . ILE A 1 70 ? 5.418 -2.354 -12.390 1.00 82.31 70 ILE A CA 1
ATOM 518 C C . ILE A 1 70 ? 6.259 -2.827 -11.201 1.00 82.31 70 ILE A C 1
ATOM 520 O O . ILE A 1 70 ? 6.225 -4.014 -10.894 1.00 82.31 70 ILE A O 1
ATOM 524 N N . ASN A 1 71 ? 7.022 -1.912 -10.595 1.00 78.50 71 ASN A N 1
ATOM 525 C CA . ASN A 1 71 ? 7.914 -2.191 -9.473 1.00 78.50 71 ASN A CA 1
ATOM 526 C C . ASN A 1 71 ? 7.151 -2.594 -8.208 1.00 78.50 71 ASN A C 1
ATOM 528 O O . ASN A 1 71 ? 6.187 -1.873 -7.865 1.00 78.50 71 ASN A O 1
#

pLDDT: mean 89.56, std 5.17, range [72.56, 96.5]

Secondary structure (DSSP, 8-state):
-HHHHHHHHTSTTHHHHHHHHHHHHHHHHHHHHHIIIIIHHHHHHHHS-S--TT--EEETTEEE-THHHH-

Foldseek 3Di:
DVVVVVVVCPPDCNVVVVVVVVCVVVVVVVVVCCQLVPQLVVVCVVVVHSQQQPDWDDDPNDIDRCSVVND

Solvent-accessible surface area (backbone atoms only — not comparable to full-atom values): 4120 Å² total; per-residue (Å²): 108,71,67,59,52,51,54,52,47,68,44,81,60,49,52,60,53,52,51,52,51,52,52,52,59,54,48,53,53,54,54,49,48,48,38,59,73,47,49,30,55,53,52,17,70,73,75,72,50,89,74,38,63,82,41,61,52,73,58,97,90,43,78,45,59,60,14,60,74,61,82

Radius of gyration: 21.31 Å; Cα contacts (8 Å, |Δi|>4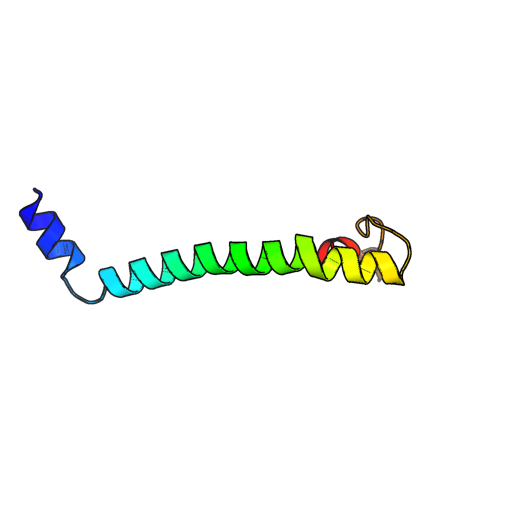): 45; chains: 1; bounding box: 43×30×56 Å